Protein AF-A0A3B9S1P3-F1 (afdb_monomer_lite)

Radius of gyration: 24.77 Å; chains: 1; bounding box: 55×27×96 Å

Foldseek 3Di:
DDDDDDDDPPPPPPPDPDPPPLPLVVAAEFQDWAWADDPPDIKIKTFGFDDLVCPVVWDWDADPDLQKIKIKRWRYDYPCVRCVDQKDQDHPDPAWWRIKGKDWDWDQDPVRHIIIMIMIMTGTPDRDDDDWDSVPDDRTMTMD

Structure (mmCIF, N/CA/C/O backbone):
data_AF-A0A3B9S1P3-F1
#
_entry.id   AF-A0A3B9S1P3-F1
#
loop_
_atom_site.group_PDB
_atom_site.id
_atom_site.type_symbol
_atom_site.label_atom_id
_atom_site.label_alt_id
_atom_site.label_comp_id
_atom_site.label_asym_id
_atom_site.label_entity_id
_atom_site.label_seq_id
_atom_site.pdbx_PDB_ins_code
_atom_site.Cartn_x
_atom_site.Cartn_y
_atom_site.Cartn_z
_atom_site.occupancy
_atom_site.B_iso_or_equiv
_atom_site.auth_seq_id
_atom_site.auth_comp_id
_atom_site.auth_asym_id
_atom_site.auth_atom_id
_atom_site.pdbx_PDB_model_num
ATOM 1 N N . MET A 1 1 ? 36.714 2.215 -79.950 1.00 44.66 1 MET A N 1
ATOM 2 C CA . MET A 1 1 ? 37.362 1.757 -78.698 1.00 44.66 1 MET A CA 1
ATOM 3 C C . MET A 1 1 ? 36.442 2.082 -77.527 1.00 44.66 1 MET A C 1
ATOM 5 O O . MET A 1 1 ? 35.739 3.079 -77.597 1.00 44.66 1 MET A O 1
ATOM 9 N N . LYS A 1 2 ? 36.371 1.167 -76.553 1.00 41.22 2 LYS A N 1
ATOM 10 C CA . LYS A 1 2 ? 35.348 1.006 -75.500 1.00 41.22 2 LYS A CA 1
ATOM 11 C C . LYS A 1 2 ? 35.009 2.284 -74.713 1.00 41.22 2 LYS A C 1
ATOM 13 O O . LYS A 1 2 ? 35.905 2.906 -74.156 1.00 41.22 2 LYS A O 1
ATOM 18 N N . GLN A 1 3 ? 33.716 2.583 -74.575 1.00 48.41 3 GLN A N 1
ATOM 19 C CA . GLN A 1 3 ? 33.203 3.457 -73.517 1.00 48.41 3 GLN A CA 1
ATOM 20 C C . GLN A 1 3 ? 33.052 2.627 -72.235 1.00 48.41 3 GLN A C 1
ATOM 22 O O . GLN A 1 3 ? 32.348 1.618 -72.226 1.00 48.41 3 GLN A O 1
ATOM 27 N N . PHE A 1 4 ? 33.750 3.023 -71.173 1.00 51.56 4 PHE A N 1
ATOM 28 C CA . PHE A 1 4 ? 33.594 2.448 -69.839 1.00 51.56 4 PHE A CA 1
ATOM 29 C C . PHE A 1 4 ? 32.529 3.245 -69.087 1.00 51.56 4 PHE A C 1
ATOM 31 O O . PHE A 1 4 ? 32.730 4.416 -68.778 1.00 51.56 4 PHE A O 1
ATOM 38 N N . ILE A 1 5 ? 31.395 2.609 -68.798 1.00 59.25 5 ILE A N 1
ATOM 39 C CA . ILE A 1 5 ? 30.389 3.142 -67.879 1.00 59.25 5 ILE A CA 1
ATOM 40 C C . ILE A 1 5 ? 30.721 2.584 -66.495 1.00 59.25 5 ILE A C 1
ATOM 42 O O . ILE A 1 5 ? 30.623 1.379 -66.267 1.00 59.25 5 ILE A O 1
ATOM 46 N N . TYR A 1 6 ? 31.146 3.454 -65.581 1.00 55.12 6 TYR A N 1
ATOM 47 C CA . TYR A 1 6 ? 31.343 3.105 -64.177 1.00 55.12 6 TYR A CA 1
ATOM 48 C C . TYR A 1 6 ? 30.001 3.212 -63.445 1.00 55.12 6 TYR A C 1
ATOM 50 O O . TYR A 1 6 ? 29.513 4.310 -63.190 1.00 55.12 6 TYR A O 1
ATOM 58 N N . PHE A 1 7 ? 29.400 2.072 -63.104 1.00 56.69 7 PHE A N 1
ATOM 59 C CA . PHE A 1 7 ? 28.283 2.031 -62.162 1.00 56.69 7 PHE A CA 1
ATOM 60 C C . PHE A 1 7 ? 28.835 2.075 -60.734 1.00 56.69 7 PHE A C 1
ATOM 62 O O . PHE A 1 7 ? 29.428 1.108 -60.259 1.00 56.69 7 PHE A O 1
ATOM 69 N N . LEU A 1 8 ? 28.641 3.200 -60.046 1.00 51.59 8 LEU A N 1
ATOM 70 C CA . LEU A 1 8 ? 28.877 3.306 -58.608 1.00 51.59 8 LEU A CA 1
ATOM 71 C C . LEU A 1 8 ? 27.629 2.788 -57.877 1.00 51.59 8 LEU A C 1
ATOM 73 O O . LEU A 1 8 ? 26.661 3.521 -57.689 1.00 51.59 8 LEU A O 1
ATOM 77 N N . VAL A 1 9 ? 27.628 1.515 -57.483 1.00 58.62 9 VAL A N 1
ATOM 78 C CA . VAL A 1 9 ? 26.587 0.966 -56.601 1.00 58.62 9 VAL A CA 1
ATOM 79 C C . VAL A 1 9 ? 26.993 1.270 -55.162 1.00 58.62 9 VAL A C 1
ATOM 81 O O . VAL A 1 9 ? 27.803 0.561 -54.572 1.00 58.62 9 VAL A O 1
ATOM 84 N N . PHE A 1 10 ? 26.467 2.358 -54.599 1.00 43.50 10 PHE A N 1
ATOM 85 C CA . PHE A 1 10 ? 26.654 2.686 -53.186 1.00 43.50 10 PHE A CA 1
ATOM 86 C C . PHE A 1 10 ? 25.597 1.937 -52.364 1.00 43.50 10 PHE A C 1
ATOM 88 O O . PHE A 1 10 ? 24.485 2.417 -52.154 1.00 43.50 10 PHE A O 1
ATOM 95 N N . SER A 1 11 ? 25.912 0.709 -51.954 1.00 60.16 11 SER A N 1
ATOM 96 C CA . SER A 1 11 ? 25.081 -0.064 -51.032 1.00 60.16 11 SER A CA 1
ATOM 97 C C . SER A 1 11 ? 25.158 0.557 -49.635 1.00 60.16 11 SER A C 1
ATOM 99 O O . SER A 1 11 ? 26.156 0.397 -48.933 1.00 60.16 11 SER A O 1
ATOM 101 N N . LEU A 1 12 ? 24.108 1.277 -49.236 1.00 54.22 12 LEU A N 1
ATOM 102 C CA . LEU A 1 12 ? 23.976 1.855 -47.902 1.00 54.22 12 LEU A CA 1
ATOM 103 C C . LEU A 1 12 ? 23.602 0.750 -46.901 1.00 54.22 12 LEU A C 1
ATOM 105 O O . LEU A 1 12 ? 22.430 0.469 -46.663 1.00 54.22 12 LEU A O 1
ATOM 109 N N . SER A 1 13 ? 24.604 0.090 -46.323 1.00 53.91 13 SER A N 1
ATOM 110 C CA . SER A 1 13 ? 24.416 -0.819 -45.193 1.00 53.91 13 SER A CA 1
ATOM 111 C C . SER A 1 13 ? 24.149 -0.003 -43.925 1.00 53.91 13 SER A C 1
ATOM 113 O O . SER A 1 13 ? 25.078 0.408 -43.230 1.00 53.91 13 SER A O 1
ATOM 115 N N . LEU A 1 14 ? 22.870 0.252 -43.638 1.00 54.91 14 LEU A N 1
ATOM 116 C CA . LEU A 1 14 ? 22.409 0.753 -42.343 1.00 54.91 14 LEU A CA 1
ATOM 117 C C . LEU A 1 14 ? 22.671 -0.323 -41.278 1.00 54.91 14 LEU A C 1
ATOM 119 O O . LEU A 1 14 ? 21.852 -1.207 -41.040 1.00 54.91 14 LEU A O 1
ATOM 123 N N . LEU A 1 15 ? 23.845 -0.259 -40.650 1.00 56.16 15 LEU A N 1
ATOM 124 C CA . LEU A 1 15 ? 24.124 -0.960 -39.402 1.00 56.16 15 LEU A CA 1
ATOM 125 C C . LEU A 1 15 ? 23.345 -0.242 -38.299 1.00 56.16 15 LEU A C 1
ATOM 127 O O . LEU A 1 15 ? 23.845 0.698 -37.685 1.00 56.16 15 LEU A O 1
ATOM 131 N N . PHE A 1 16 ? 22.096 -0.646 -38.075 1.00 55.44 16 PHE A N 1
ATOM 132 C CA . PHE A 1 16 ? 21.385 -0.241 -36.869 1.00 55.44 16 PHE A CA 1
ATOM 133 C C . PHE A 1 16 ? 22.114 -0.873 -35.676 1.00 55.44 16 PHE A C 1
ATOM 135 O O . PHE A 1 16 ? 22.198 -2.105 -35.617 1.00 55.44 16 PHE A O 1
ATOM 142 N N . PRO A 1 17 ? 22.672 -0.094 -34.730 1.00 53.25 17 PRO A N 1
ATOM 143 C CA . PRO A 1 17 ? 23.118 -0.678 -33.479 1.00 53.25 17 PRO A CA 1
ATOM 144 C C . PRO A 1 17 ? 21.891 -1.314 -32.829 1.00 53.25 17 PRO A C 1
ATOM 146 O O . PRO A 1 17 ? 20.850 -0.666 -32.703 1.00 53.25 17 PRO A O 1
ATOM 149 N N . ALA A 1 18 ? 22.013 -2.596 -32.476 1.00 54.22 18 ALA A N 1
ATOM 150 C CA . ALA A 1 18 ? 21.006 -3.316 -31.718 1.00 54.22 18 ALA A CA 1
ATOM 151 C C . ALA A 1 18 ? 20.574 -2.419 -30.559 1.00 54.22 18 ALA A C 1
ATOM 153 O O . ALA A 1 18 ? 21.392 -2.043 -29.715 1.00 54.22 18 ALA A O 1
ATOM 154 N N . THR A 1 19 ? 19.308 -2.012 -30.572 1.00 51.50 19 THR A N 1
ATOM 155 C CA . THR A 1 19 ? 18.717 -1.256 -29.480 1.00 51.50 19 THR A CA 1
ATOM 156 C C . THR A 1 19 ? 18.998 -2.046 -28.214 1.00 51.50 19 THR A C 1
ATOM 158 O O . THR A 1 19 ? 18.545 -3.186 -28.096 1.00 51.50 19 THR A O 1
ATOM 161 N N . LEU A 1 20 ? 19.773 -1.471 -27.291 1.00 41.12 20 LEU A N 1
ATOM 162 C CA . LEU A 1 20 ? 19.796 -1.920 -25.908 1.00 41.12 20 LEU A CA 1
ATOM 163 C C . LEU A 1 20 ? 18.340 -1.878 -25.460 1.00 41.12 20 LEU A C 1
ATOM 165 O O . LEU A 1 20 ? 17.819 -0.807 -25.150 1.00 41.12 20 LEU A O 1
ATOM 169 N N . SER A 1 21 ? 17.654 -3.021 -25.500 1.00 42.94 21 SER A N 1
ATOM 170 C CA . SER A 1 21 ? 16.368 -3.149 -24.850 1.00 42.94 21 SER A CA 1
ATOM 171 C C . SER A 1 21 ? 16.687 -2.985 -23.375 1.00 42.94 21 SER A C 1
ATOM 173 O O . SER A 1 21 ? 17.132 -3.922 -22.708 1.00 42.94 21 SER A O 1
ATOM 175 N N . LEU A 1 22 ? 16.534 -1.764 -22.867 1.00 42.66 22 LEU A N 1
ATOM 176 C CA . LEU A 1 22 ? 16.280 -1.574 -21.459 1.00 42.66 22 LEU A CA 1
ATOM 177 C C . LEU A 1 22 ? 15.028 -2.421 -21.231 1.00 42.66 22 LEU A C 1
ATOM 179 O O . LEU A 1 22 ? 13.936 -2.015 -21.623 1.00 42.66 22 LEU A O 1
ATOM 183 N N . SER A 1 23 ? 15.174 -3.635 -20.691 1.00 43.78 23 SER A N 1
ATOM 184 C CA . SER A 1 23 ? 14.036 -4.326 -20.103 1.00 43.78 23 SER A CA 1
ATOM 185 C C . SER A 1 23 ? 13.682 -3.507 -18.867 1.00 43.78 23 SER A C 1
ATOM 187 O O . SER A 1 23 ? 14.064 -3.821 -17.739 1.00 43.78 23 SER A O 1
ATOM 189 N N . ALA A 1 24 ? 13.047 -2.360 -19.087 1.00 48.31 24 ALA A N 1
ATOM 190 C CA . ALA A 1 24 ? 12.264 -1.729 -18.065 1.00 48.31 24 ALA A CA 1
ATOM 191 C C . ALA A 1 24 ? 11.150 -2.743 -17.826 1.00 48.31 24 ALA A C 1
ATOM 193 O O . ALA A 1 24 ? 10.212 -2.824 -18.614 1.00 48.31 24 ALA A O 1
ATOM 194 N N . ASN A 1 25 ? 11.318 -3.599 -16.809 1.00 55.38 25 ASN A N 1
ATOM 195 C CA . ASN A 1 25 ? 10.174 -4.252 -16.187 1.00 55.38 25 ASN A CA 1
ATOM 196 C C . ASN A 1 25 ? 9.148 -3.137 -16.035 1.00 55.38 25 ASN A C 1
ATOM 198 O O . ASN A 1 25 ? 9.475 -2.137 -15.394 1.00 55.38 25 ASN A O 1
ATOM 202 N N . SER A 1 26 ? 8.009 -3.238 -16.720 1.00 56.84 26 SER A N 1
ATOM 203 C CA . SER A 1 26 ? 6.958 -2.231 -16.646 1.00 56.84 26 SER A CA 1
ATOM 204 C C . SER A 1 26 ? 6.605 -2.084 -15.174 1.00 56.84 26 SER A C 1
ATOM 206 O O . SER A 1 26 ? 6.018 -2.989 -14.581 1.00 56.84 26 SER A O 1
ATOM 208 N N . GLY A 1 27 ? 7.121 -1.022 -14.561 1.00 69.00 27 GLY A N 1
ATOM 209 C CA . GLY A 1 27 ? 7.046 -0.839 -13.125 1.00 69.00 27 GLY A CA 1
ATOM 210 C C . GLY A 1 27 ? 5.610 -0.568 -12.724 1.00 69.00 27 GLY A C 1
ATOM 211 O O . GLY A 1 27 ? 4.805 -0.095 -13.527 1.00 69.00 27 GLY A O 1
ATOM 212 N N . HIS A 1 28 ? 5.290 -0.853 -11.472 1.00 87.19 28 HIS A N 1
ATOM 213 C CA . HIS A 1 28 ? 4.109 -0.264 -10.881 1.00 87.19 28 HIS A CA 1
ATOM 214 C C . HIS A 1 28 ? 4.265 1.263 -10.851 1.00 87.19 28 HIS A C 1
ATOM 216 O O . HIS A 1 28 ? 5.362 1.784 -10.629 1.00 87.19 28 HIS A O 1
ATOM 222 N N . LEU A 1 29 ? 3.165 1.974 -11.040 1.00 93.62 29 LEU A N 1
ATOM 223 C CA . LEU A 1 29 ? 3.065 3.413 -10.873 1.00 93.62 29 LEU A CA 1
ATOM 224 C C . LEU A 1 29 ? 2.048 3.686 -9.771 1.00 93.62 29 LEU A C 1
ATOM 226 O O . LEU A 1 29 ? 0.908 3.239 -9.867 1.00 93.62 29 LEU A O 1
ATOM 230 N N . LEU A 1 30 ? 2.473 4.400 -8.736 1.00 95.50 30 LEU A N 1
ATOM 231 C CA . LEU A 1 30 ? 1.619 4.862 -7.655 1.00 95.50 30 LEU A CA 1
ATOM 232 C C . LEU A 1 30 ? 1.170 6.294 -7.951 1.00 95.50 30 LEU A C 1
ATOM 234 O O . LEU A 1 30 ? 1.986 7.212 -7.891 1.00 95.50 30 LEU A O 1
ATOM 238 N N . ASP A 1 31 ? -0.111 6.471 -8.266 1.00 95.31 31 ASP A N 1
ATOM 239 C CA . ASP A 1 31 ? -0.671 7.756 -8.698 1.00 95.31 31 ASP A CA 1
ATOM 240 C C . ASP A 1 31 ? -1.339 8.533 -7.567 1.00 95.31 31 ASP A C 1
ATOM 242 O O . ASP A 1 31 ? -1.170 9.740 -7.475 1.00 95.31 31 ASP A O 1
ATOM 246 N N . GLN A 1 32 ? -2.117 7.858 -6.725 1.00 94.81 32 GLN A N 1
ATOM 247 C CA . GLN A 1 32 ? -2.863 8.476 -5.628 1.00 94.81 32 GLN A CA 1
ATOM 248 C C . GLN A 1 32 ? -3.256 7.411 -4.603 1.00 94.81 32 GLN A C 1
ATOM 250 O O . GLN A 1 32 ? -3.102 6.209 -4.844 1.00 94.81 32 GLN A O 1
ATOM 255 N N . PHE A 1 33 ? -3.810 7.845 -3.477 1.00 94.50 33 PHE A N 1
ATOM 256 C CA . PHE A 1 33 ? -4.419 6.959 -2.495 1.00 94.50 33 PHE A CA 1
ATOM 257 C C . PHE A 1 33 ? -5.804 7.467 -2.096 1.00 94.50 33 PHE A C 1
ATOM 259 O O . PHE A 1 33 ? -6.134 8.633 -2.290 1.00 94.50 33 PHE A O 1
ATOM 266 N N . GLU A 1 34 ? -6.603 6.572 -1.538 1.00 92.69 34 GLU A N 1
ATOM 267 C CA . GLU A 1 34 ? -7.928 6.847 -1.007 1.00 92.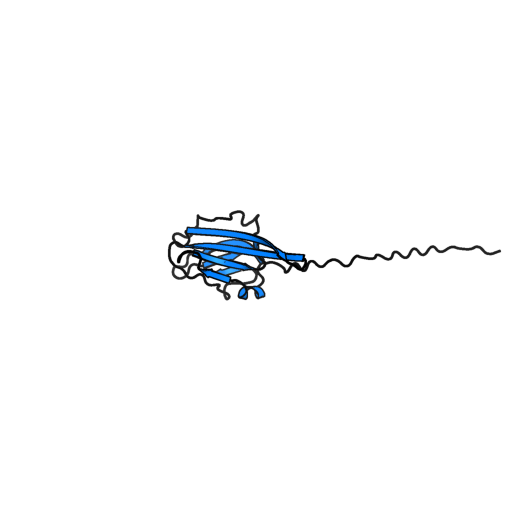69 34 GLU A CA 1
ATOM 268 C C . GLU A 1 34 ? -8.108 6.024 0.269 1.00 92.69 34 GLU A C 1
ATOM 270 O O . GLU A 1 34 ? -7.809 4.828 0.288 1.00 92.69 34 GLU A O 1
ATOM 275 N N . LEU A 1 35 ? -8.574 6.665 1.339 1.00 90.94 35 LEU A N 1
ATOM 276 C CA . LEU A 1 35 ? -8.953 5.988 2.574 1.00 90.94 35 LEU A CA 1
ATOM 277 C C . LEU A 1 35 ? -10.477 5.952 2.635 1.00 90.94 35 LEU A C 1
ATOM 279 O O . LEU A 1 35 ? -11.120 6.992 2.745 1.00 90.94 35 LEU A O 1
ATOM 283 N N . LEU A 1 36 ? -11.055 4.758 2.551 1.00 88.69 36 LEU A N 1
ATOM 284 C CA . LEU A 1 36 ? -12.497 4.566 2.627 1.00 88.69 36 LEU A CA 1
ATOM 285 C C . LEU A 1 36 ? -12.899 4.142 4.035 1.00 88.69 36 LEU A C 1
ATOM 287 O O . LEU A 1 36 ? -12.444 3.116 4.548 1.00 88.69 36 LEU A O 1
ATOM 291 N N . ALA A 1 37 ? -13.807 4.913 4.629 1.00 77.00 37 ALA A N 1
ATOM 292 C CA . ALA A 1 37 ? -14.441 4.562 5.887 1.00 77.00 37 ALA A CA 1
ATOM 293 C C . ALA A 1 37 ? -15.426 3.406 5.666 1.00 77.00 37 ALA A C 1
ATOM 295 O O . ALA A 1 37 ? -16.475 3.582 5.046 1.00 77.00 37 ALA A O 1
ATOM 296 N N . ASP A 1 38 ? -15.121 2.237 6.215 1.00 72.19 38 ASP A N 1
ATOM 297 C CA . ASP A 1 38 ? -16.110 1.190 6.454 1.00 72.19 38 ASP A CA 1
ATOM 298 C C . ASP A 1 38 ? -16.273 1.048 7.970 1.00 72.19 38 ASP A C 1
ATOM 300 O O . ASP A 1 38 ? -15.308 1.151 8.726 1.00 72.19 38 ASP A O 1
ATOM 304 N N . LYS A 1 39 ? -17.503 0.805 8.424 1.00 61.41 39 LYS A N 1
ATOM 305 C CA . LYS A 1 39 ? -17.837 0.654 9.845 1.00 61.41 39 LYS A CA 1
ATOM 306 C C . LYS A 1 39 ? -17.159 -0.556 10.491 1.00 61.41 39 LYS A C 1
ATOM 308 O O . LYS A 1 39 ? -17.153 -0.647 11.714 1.00 61.41 39 LYS A O 1
ATOM 313 N N . THR A 1 40 ? -16.654 -1.498 9.692 1.00 68.81 40 THR A N 1
ATOM 314 C CA . THR A 1 40 ? -16.059 -2.749 10.191 1.00 68.81 40 THR A CA 1
ATOM 315 C C . THR A 1 40 ? -14.643 -3.019 9.686 1.00 68.81 40 THR A C 1
ATOM 317 O O . THR A 1 40 ? -13.832 -3.532 10.453 1.00 68.81 40 THR A O 1
ATOM 320 N N . SER A 1 41 ? -14.314 -2.648 8.446 1.00 76.19 41 SER A N 1
ATOM 321 C CA . SER A 1 41 ? -12.974 -2.835 7.871 1.00 76.19 41 SER A CA 1
ATOM 322 C C . SER A 1 41 ? -12.626 -1.694 6.906 1.00 76.19 41 SER A C 1
ATOM 324 O O . SER A 1 41 ? -12.964 -1.794 5.724 1.00 76.19 41 SER A O 1
ATOM 326 N N . PRO A 1 42 ? -12.023 -0.589 7.383 1.00 86.31 42 PRO A N 1
ATOM 327 C CA . PRO A 1 42 ? -11.630 0.516 6.511 1.00 86.31 42 PRO A CA 1
ATOM 328 C C . PRO A 1 42 ? -10.666 0.025 5.429 1.00 86.31 42 PRO A C 1
ATOM 330 O O . PRO A 1 42 ? -9.847 -0.852 5.692 1.00 86.31 42 PRO A O 1
ATOM 333 N N . TYR A 1 43 ? -10.752 0.610 4.236 1.00 91.19 43 TYR A N 1
ATOM 334 C CA . TYR A 1 43 ? -9.885 0.243 3.117 1.00 91.19 43 TYR A CA 1
ATOM 335 C C . TYR A 1 43 ? -8.903 1.358 2.805 1.00 91.19 43 TYR A C 1
ATOM 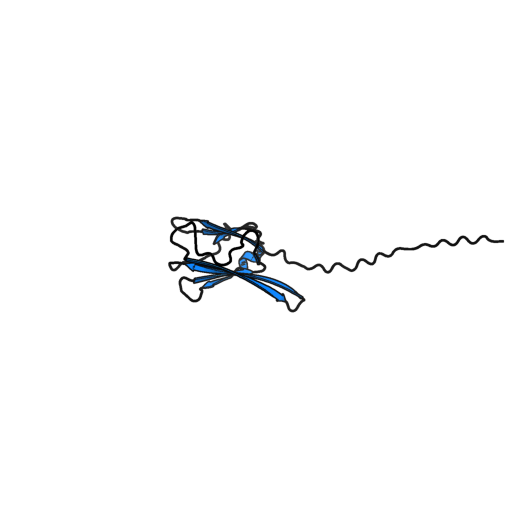337 O O . TYR A 1 43 ? -9.312 2.502 2.599 1.00 91.19 43 TYR A O 1
ATOM 345 N N . LEU A 1 44 ? -7.625 1.007 2.686 1.00 93.38 44 LEU A N 1
ATOM 346 C CA . LEU A 1 44 ? -6.611 1.882 2.113 1.00 93.38 44 LEU A CA 1
ATOM 347 C C . LEU A 1 44 ? -6.347 1.442 0.675 1.00 93.38 44 LEU A C 1
ATOM 349 O O . LEU A 1 44 ? -5.797 0.371 0.416 1.00 93.38 44 LEU A O 1
ATOM 353 N N . ILE A 1 45 ? -6.757 2.274 -0.275 1.00 95.25 45 ILE A N 1
ATOM 354 C CA . ILE A 1 45 ? -6.652 1.979 -1.697 1.00 95.25 45 ILE A CA 1
ATOM 355 C C . ILE A 1 45 ? -5.555 2.837 -2.303 1.00 95.25 45 ILE A C 1
ATOM 357 O O . ILE A 1 45 ? -5.627 4.059 -2.271 1.00 95.25 45 ILE A O 1
ATOM 361 N N . PHE A 1 46 ? -4.575 2.205 -2.935 1.00 96.38 46 PHE A N 1
ATOM 362 C CA . PHE A 1 46 ? -3.611 2.873 -3.797 1.00 96.38 46 PHE A CA 1
ATOM 363 C C . PHE A 1 46 ? -4.040 2.711 -5.249 1.00 96.38 46 PHE A C 1
ATOM 365 O O . PHE A 1 46 ? -4.273 1.593 -5.704 1.00 96.38 46 PHE A O 1
ATOM 372 N N . LYS A 1 47 ? -4.143 3.811 -5.990 1.00 97.25 47 LYS A N 1
ATOM 373 C CA . LYS A 1 47 ? -4.480 3.796 -7.418 1.00 97.25 47 LYS A CA 1
ATOM 374 C C . LYS A 1 47 ? -3.226 3.995 -8.259 1.00 97.25 47 LYS A C 1
ATOM 376 O O . LYS A 1 47 ? -2.277 4.652 -7.832 1.00 97.25 47 LYS A O 1
ATOM 381 N N . GLY A 1 48 ? -3.268 3.467 -9.474 1.00 95.25 48 GLY A N 1
ATOM 382 C CA . GLY A 1 48 ? -2.283 3.750 -10.505 1.00 95.25 48 GLY A CA 1
ATOM 383 C C . GLY A 1 48 ? -2.202 2.644 -11.544 1.00 95.25 48 GLY A C 1
ATOM 384 O O . GLY A 1 48 ? -3.218 2.252 -12.121 1.00 95.25 48 GLY A O 1
ATOM 385 N N . PHE A 1 49 ? -0.998 2.150 -11.808 1.00 94.88 49 PHE A N 1
ATOM 386 C CA . PHE A 1 49 ? -0.775 1.001 -12.681 1.00 94.88 49 PHE A CA 1
ATOM 387 C C . PHE A 1 49 ? -0.009 -0.064 -11.914 1.00 94.88 49 PHE A C 1
ATOM 389 O O . PHE A 1 49 ? 1.084 0.196 -11.426 1.00 94.88 49 PHE A O 1
ATOM 396 N N . PH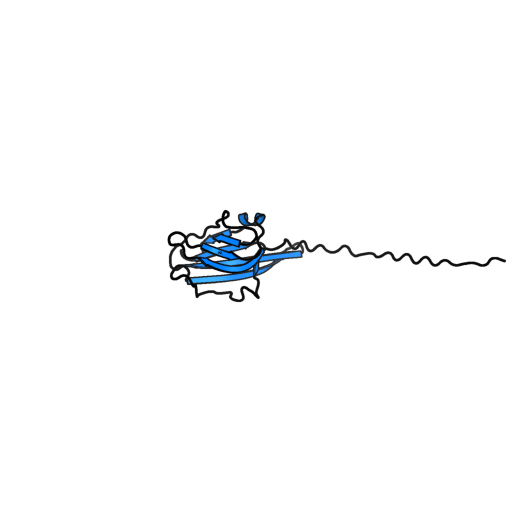E A 1 50 ? -0.556 -1.268 -11.818 1.00 93.62 50 PHE A N 1
ATOM 397 C CA . PHE A 1 50 ? 0.081 -2.376 -11.124 1.00 93.62 50 PHE A CA 1
ATOM 398 C C . PHE A 1 50 ? 0.095 -3.620 -12.012 1.00 93.62 50 PHE A C 1
ATOM 400 O O . PHE A 1 50 ? -0.778 -3.821 -12.848 1.00 93.62 50 PHE A O 1
ATOM 407 N N . ASP A 1 51 ? 1.108 -4.458 -11.826 1.00 91.75 51 ASP A N 1
ATOM 408 C CA . ASP A 1 51 ? 1.222 -5.774 -12.454 1.00 91.75 51 ASP A CA 1
ATOM 409 C C . ASP A 1 51 ? 0.774 -6.821 -11.414 1.00 91.75 51 ASP A C 1
ATOM 411 O O . ASP A 1 51 ? 1.496 -7.040 -10.431 1.00 91.75 51 ASP A O 1
ATOM 415 N N . PRO A 1 52 ? -0.407 -7.449 -11.589 1.00 91.75 52 PRO A N 1
ATOM 416 C CA . PRO A 1 52 ? -0.938 -8.435 -10.650 1.00 91.75 52 PRO A CA 1
ATOM 417 C C . PRO A 1 52 ? 0.005 -9.607 -10.368 1.00 91.75 52 PRO A C 1
ATOM 419 O O . PRO A 1 52 ? -0.016 -10.160 -9.267 1.00 91.75 52 PRO A O 1
ATOM 422 N N . GLU A 1 53 ? 0.890 -9.962 -11.306 1.00 90.19 53 GLU A N 1
ATOM 423 C CA . GLU A 1 53 ? 1.867 -11.039 -11.111 1.00 90.19 53 GLU A CA 1
ATOM 424 C C . GLU A 1 53 ? 2.898 -10.711 -10.015 1.00 90.19 53 GLU A C 1
ATOM 426 O O . GLU A 1 53 ? 3.548 -11.603 -9.461 1.00 90.19 53 GLU A O 1
ATOM 431 N N . GLN A 1 54 ? 3.046 -9.433 -9.653 1.00 89.12 54 GLN A N 1
ATOM 432 C CA . GLN A 1 54 ? 3.949 -8.988 -8.592 1.00 89.12 54 GLN A CA 1
ATOM 433 C C . GLN A 1 54 ? 3.273 -8.875 -7.222 1.00 89.12 54 GLN A C 1
ATOM 435 O O . GLN A 1 54 ? 3.980 -8.643 -6.242 1.00 89.12 54 GLN A O 1
ATOM 440 N N . PHE A 1 55 ? 1.951 -9.056 -7.100 1.00 93.00 55 PHE A N 1
ATOM 441 C CA . PHE A 1 55 ? 1.246 -8.861 -5.821 1.00 93.00 55 PHE A CA 1
ATOM 442 C C . PHE A 1 55 ? 1.795 -9.761 -4.714 1.00 93.00 55 PHE A C 1
ATOM 444 O O . PHE A 1 55 ? 1.999 -9.313 -3.590 1.00 93.00 55 PHE A O 1
ATOM 451 N N . ALA A 1 56 ? 2.158 -11.001 -5.053 1.00 92.56 56 ALA A N 1
ATOM 452 C CA . ALA A 1 56 ? 2.781 -11.942 -4.120 1.00 92.56 56 ALA A CA 1
ATOM 453 C C . ALA A 1 56 ? 4.164 -11.489 -3.600 1.00 92.56 56 ALA A C 1
ATOM 455 O O . ALA A 1 56 ? 4.696 -12.078 -2.661 1.00 92.56 56 ALA A O 1
ATOM 456 N N . LYS A 1 57 ? 4.776 -10.470 -4.217 1.00 93.62 57 LYS A N 1
ATOM 457 C CA . LYS A 1 57 ? 6.073 -9.901 -3.822 1.00 93.62 57 LYS A CA 1
ATOM 458 C C . LYS A 1 57 ? 5.928 -8.658 -2.943 1.00 93.62 57 LYS A C 1
ATOM 460 O O . LYS A 1 57 ? 6.946 -8.189 -2.428 1.00 93.62 57 LYS A O 1
ATOM 465 N N . ILE A 1 58 ? 4.711 -8.134 -2.773 1.00 95.19 58 ILE A N 1
ATOM 466 C CA . ILE A 1 58 ? 4.424 -7.065 -1.814 1.00 95.19 58 ILE A CA 1
ATOM 467 C C . ILE A 1 58 ? 4.676 -7.612 -0.412 1.00 95.19 58 ILE A C 1
ATOM 469 O O . ILE A 1 58 ? 4.227 -8.705 -0.065 1.00 95.19 58 ILE A O 1
ATOM 473 N N . LYS A 1 59 ? 5.422 -6.859 0.396 1.00 95.94 59 LYS A N 1
ATOM 474 C CA . LYS A 1 59 ? 5.720 -7.247 1.778 1.00 95.94 59 LYS A CA 1
ATOM 475 C C . LYS A 1 59 ? 5.059 -6.277 2.729 1.00 95.94 59 LYS A C 1
ATOM 477 O O . LYS A 1 59 ? 5.257 -5.077 2.594 1.00 95.94 59 LYS A O 1
ATOM 482 N N . ILE A 1 60 ? 4.335 -6.811 3.700 1.00 96.31 60 ILE A N 1
ATOM 483 C CA . ILE A 1 60 ? 3.773 -6.049 4.810 1.00 96.31 60 ILE A CA 1
ATOM 484 C C . ILE A 1 60 ? 4.528 -6.483 6.060 1.00 96.31 60 ILE A C 1
ATOM 486 O O . ILE A 1 60 ? 4.626 -7.678 6.344 1.00 96.31 60 ILE A O 1
ATOM 490 N N . THR A 1 61 ? 5.114 -5.532 6.774 1.00 93.75 61 THR A N 1
ATOM 491 C CA . THR A 1 61 ? 5.903 -5.789 7.978 1.00 93.75 61 THR A CA 1
ATOM 492 C C . THR A 1 61 ? 5.455 -4.867 9.102 1.00 93.75 61 THR A C 1
ATOM 494 O O . THR A 1 61 ? 5.272 -3.675 8.842 1.00 93.75 61 THR A O 1
ATOM 497 N N . PRO A 1 62 ? 5.336 -5.366 10.344 1.00 91.25 62 PRO A N 1
ATOM 498 C CA . PRO A 1 62 ? 5.187 -4.500 11.506 1.00 91.25 62 PRO A CA 1
ATOM 499 C C . PRO A 1 62 ? 6.327 -3.480 11.561 1.00 91.25 62 PRO A C 1
ATOM 501 O O . PRO A 1 62 ? 7.463 -3.790 11.186 1.00 91.25 62 PRO A O 1
ATOM 504 N N . GLY A 1 63 ? 6.004 -2.266 11.984 1.00 86.19 63 GLY A N 1
ATOM 505 C CA . GLY A 1 63 ? 6.970 -1.205 12.208 1.00 86.19 63 GLY A CA 1
ATOM 506 C C . GLY A 1 63 ? 7.647 -1.310 13.570 1.00 86.19 63 GLY A C 1
ATOM 507 O O . GLY A 1 63 ? 7.724 -2.370 14.193 1.00 86.19 63 GLY A O 1
ATOM 508 N N . THR A 1 64 ? 8.162 -0.176 14.023 1.00 84.38 64 THR A N 1
ATOM 509 C CA . THR A 1 64 ? 8.834 -0.018 15.317 1.00 84.38 64 THR A CA 1
ATOM 510 C C . THR A 1 64 ? 7.871 -0.030 16.506 1.00 84.38 64 THR A C 1
ATOM 512 O O . THR A 1 64 ? 8.275 -0.410 17.605 1.00 84.38 64 THR A O 1
ATOM 515 N N . SER A 1 65 ? 6.603 0.336 16.294 1.00 88.38 65 SER A N 1
ATOM 516 C CA . SER A 1 65 ? 5.522 0.261 17.280 1.00 88.38 65 SER A CA 1
ATOM 517 C C . SER A 1 65 ? 4.438 -0.732 16.845 1.00 88.38 65 SER A C 1
ATOM 519 O O . SER A 1 65 ? 4.349 -1.112 15.679 1.00 88.38 65 SER A O 1
ATOM 521 N N . GLU A 1 66 ? 3.560 -1.124 17.774 1.00 87.88 66 GLU A N 1
ATOM 522 C CA . GLU A 1 66 ? 2.402 -1.976 17.453 1.00 87.88 66 GLU A CA 1
ATOM 523 C C . GLU A 1 66 ? 1.352 -1.291 16.563 1.00 87.88 66 GLU A C 1
ATOM 525 O O . GLU A 1 66 ? 0.472 -1.963 16.028 1.00 87.88 66 GLU A O 1
ATOM 530 N N . THR A 1 67 ? 1.430 0.031 16.415 1.00 92.38 67 THR A N 1
ATOM 531 C CA . THR A 1 67 ? 0.522 0.848 15.600 1.00 92.38 67 THR A CA 1
ATOM 532 C C . THR A 1 67 ? 1.136 1.276 14.269 1.00 92.38 67 THR A C 1
ATOM 534 O O . THR A 1 67 ? 0.471 1.916 13.453 1.00 92.38 67 THR A O 1
ATOM 537 N N . GLU A 1 68 ? 2.399 0.922 14.034 1.00 95.19 68 GLU A N 1
ATOM 538 C CA . GLU A 1 68 ? 3.115 1.205 12.801 1.00 95.19 68 GLU A CA 1
ATOM 539 C C . GLU A 1 68 ? 3.161 -0.050 11.927 1.00 95.19 68 GLU A C 1
ATOM 541 O O . GLU A 1 68 ? 3.472 -1.152 12.380 1.00 95.19 68 GLU A O 1
ATOM 546 N N . THR A 1 69 ? 2.872 0.106 10.641 1.00 95.50 69 THR A N 1
ATOM 547 C CA . THR A 1 69 ? 3.015 -0.947 9.634 1.00 95.50 69 THR A CA 1
ATOM 548 C C . THR A 1 69 ? 3.696 -0.377 8.404 1.00 95.50 69 THR A C 1
ATOM 550 O O . THR A 1 69 ? 3.413 0.739 7.982 1.00 95.50 69 THR A O 1
ATOM 553 N N . SER A 1 70 ? 4.606 -1.142 7.811 1.00 96.06 70 SER A N 1
ATOM 554 C CA . SER A 1 70 ? 5.273 -0.783 6.563 1.00 96.06 70 SER A CA 1
ATOM 555 C C . SER A 1 70 ? 4.888 -1.738 5.442 1.00 96.06 70 SER A C 1
ATOM 557 O O . SER A 1 70 ? 4.899 -2.955 5.616 1.00 96.06 70 SER A O 1
ATOM 559 N N . VAL A 1 71 ? 4.591 -1.181 4.273 1.00 97.00 71 VAL A N 1
ATOM 560 C CA . VAL A 1 71 ? 4.305 -1.899 3.033 1.00 97.00 71 VAL A CA 1
ATOM 561 C C . VAL A 1 71 ? 5.407 -1.595 2.032 1.00 97.00 71 VAL A C 1
ATOM 563 O O . VAL A 1 71 ? 5.666 -0.443 1.700 1.00 97.00 71 VAL A O 1
ATOM 566 N N . ILE A 1 72 ? 6.056 -2.636 1.529 1.00 95.75 72 ILE A N 1
ATOM 567 C CA . ILE A 1 72 ? 7.067 -2.537 0.483 1.00 95.75 72 ILE A CA 1
ATOM 568 C C . ILE A 1 72 ? 6.420 -2.938 -0.836 1.00 95.75 72 ILE A C 1
ATOM 570 O O . ILE A 1 72 ? 6.089 -4.110 -1.040 1.00 95.75 72 ILE A O 1
ATOM 574 N N . LEU A 1 73 ? 6.298 -1.964 -1.733 1.00 95.19 73 LEU A N 1
ATOM 575 C CA . LEU A 1 73 ? 5.842 -2.134 -3.104 1.00 95.19 73 LEU A CA 1
ATOM 576 C C . LEU A 1 73 ? 7.076 -2.291 -4.018 1.00 95.19 73 LEU A C 1
ATOM 578 O O . LEU A 1 73 ? 7.823 -1.325 -4.235 1.00 95.19 73 LEU A O 1
ATOM 582 N N . PRO A 1 74 ? 7.366 -3.509 -4.517 1.00 92.19 74 PRO A N 1
ATOM 583 C CA . PRO A 1 74 ? 8.515 -3.749 -5.384 1.00 92.19 74 PRO A CA 1
ATOM 584 C C . PRO A 1 74 ? 8.273 -3.179 -6.784 1.00 92.19 74 PRO A C 1
ATOM 586 O O . PRO A 1 74 ? 7.134 -3.054 -7.219 1.00 92.19 74 PRO A O 1
ATOM 589 N N . ASN A 1 75 ? 9.342 -2.857 -7.512 1.00 91.31 75 ASN A N 1
ATOM 590 C CA . ASN A 1 75 ? 9.284 -2.316 -8.876 1.00 91.31 75 ASN A CA 1
ATOM 591 C C . ASN A 1 75 ? 8.312 -1.130 -9.035 1.00 91.31 75 ASN A C 1
ATOM 593 O O . ASN A 1 75 ? 7.703 -0.991 -10.088 1.00 91.31 75 ASN A O 1
ATOM 597 N N . THR A 1 76 ? 8.138 -0.306 -7.998 1.00 92.75 76 THR A N 1
ATOM 598 C CA . THR A 1 76 ? 7.142 0.777 -7.969 1.00 92.75 76 THR A CA 1
ATOM 599 C C . THR A 1 76 ? 7.808 2.143 -8.021 1.00 92.75 76 THR A C 1
ATOM 601 O O . THR A 1 76 ? 8.815 2.350 -7.347 1.00 92.75 76 THR A O 1
ATOM 604 N N . PHE A 1 77 ? 7.228 3.060 -8.793 1.00 92.69 77 PHE A N 1
ATOM 605 C CA . PHE A 1 77 ? 7.574 4.482 -8.843 1.00 92.69 77 PHE A CA 1
ATOM 606 C C . PHE A 1 77 ? 6.382 5.335 -8.394 1.00 92.69 77 PHE A C 1
ATOM 608 O O . PHE A 1 77 ? 5.234 4.954 -8.619 1.00 92.69 77 PHE A O 1
ATOM 615 N N . ILE A 1 78 ? 6.641 6.486 -7.780 1.00 94.12 78 ILE A N 1
ATOM 616 C CA . ILE A 1 78 ? 5.617 7.443 -7.353 1.00 94.12 78 ILE A CA 1
ATOM 617 C C . ILE A 1 78 ? 5.426 8.495 -8.434 1.00 94.12 78 ILE A C 1
ATOM 619 O O . ILE A 1 78 ? 6.360 9.193 -8.819 1.00 94.12 78 ILE A O 1
ATOM 623 N N . ASN A 1 79 ? 4.194 8.670 -8.893 1.00 94.06 79 ASN A N 1
ATOM 624 C CA . ASN A 1 79 ? 3.861 9.771 -9.773 1.00 94.06 79 ASN A CA 1
ATOM 625 C C . ASN A 1 79 ? 3.895 11.096 -9.003 1.00 94.06 79 ASN A C 1
ATOM 627 O O . ASN A 1 79 ? 2.933 11.486 -8.353 1.00 94.06 79 ASN A O 1
ATOM 631 N N . ASN A 1 80 ? 5.000 11.824 -9.126 1.00 92.00 80 ASN A N 1
ATOM 632 C CA . ASN A 1 80 ? 5.225 13.074 -8.394 1.00 92.00 80 ASN A CA 1
ATOM 633 C C . ASN A 1 80 ? 4.268 14.212 -8.781 1.00 92.00 80 ASN A C 1
ATOM 635 O O . ASN A 1 80 ? 4.219 15.215 -8.075 1.00 92.00 80 ASN A O 1
ATOM 639 N N . ILE A 1 81 ? 3.558 14.091 -9.909 1.00 92.62 81 ILE A N 1
ATOM 640 C CA . ILE A 1 81 ? 2.567 15.082 -10.344 1.00 92.62 81 ILE A CA 1
ATOM 641 C C . ILE A 1 81 ? 1.241 14.848 -9.618 1.00 92.62 81 ILE A C 1
ATOM 643 O O . ILE A 1 81 ? 0.614 15.806 -9.177 1.00 92.62 81 ILE A O 1
ATOM 647 N N . LEU A 1 82 ? 0.821 13.585 -9.500 1.00 93.19 82 LEU A N 1
ATOM 648 C CA . LEU A 1 82 ? -0.468 13.215 -8.907 1.00 93.19 82 LEU A CA 1
ATOM 649 C C . LEU A 1 82 ? -0.383 12.968 -7.394 1.00 93.19 82 LEU A C 1
ATOM 651 O O . LEU A 1 82 ? -1.354 13.210 -6.683 1.00 93.19 82 LEU A O 1
ATOM 655 N N . LEU A 1 83 ? 0.791 12.572 -6.896 1.00 92.94 83 LEU A N 1
ATOM 656 C CA . LEU A 1 83 ? 1.073 12.346 -5.481 1.00 92.94 83 LEU A CA 1
ATOM 657 C C . LEU A 1 83 ? 2.320 13.133 -5.041 1.00 92.94 83 LEU A C 1
ATOM 659 O O . LEU A 1 83 ? 3.387 12.552 -4.810 1.00 92.94 83 LEU A O 1
ATOM 663 N N . PRO A 1 84 ? 2.223 14.474 -4.965 1.00 91.25 84 PRO A N 1
ATOM 664 C CA . PRO A 1 84 ? 3.351 15.317 -4.576 1.00 91.25 84 PRO A CA 1
ATOM 665 C C . PRO A 1 84 ? 3.710 15.171 -3.089 1.00 91.25 84 PRO A C 1
ATOM 667 O O . PRO A 1 84 ? 4.877 15.316 -2.715 1.00 91.25 84 PRO A O 1
ATOM 670 N N . GLU A 1 85 ? 2.727 14.864 -2.241 1.00 93.19 85 GLU A N 1
ATOM 671 C CA . GLU A 1 85 ? 2.899 14.732 -0.796 1.00 93.19 85 GLU A CA 1
ATOM 672 C C . GLU A 1 85 ? 3.561 13.401 -0.421 1.00 93.19 85 GLU A C 1
ATOM 674 O O . GLU A 1 85 ? 3.175 12.328 -0.885 1.00 93.19 85 GLU A O 1
ATOM 679 N N . ARG A 1 86 ? 4.586 13.473 0.437 1.00 93.56 86 ARG A N 1
ATOM 680 C CA . ARG A 1 86 ? 5.339 12.301 0.931 1.00 93.56 86 ARG A CA 1
ATOM 681 C C . ARG A 1 86 ? 5.050 11.958 2.371 1.00 93.56 86 ARG A C 1
ATOM 683 O O . ARG A 1 86 ? 5.378 10.862 2.806 1.00 93.56 86 ARG A O 1
ATOM 690 N N . GLU A 1 87 ? 4.467 12.894 3.094 1.00 95.50 87 GLU A N 1
ATOM 691 C CA . GLU A 1 87 ? 3.972 12.695 4.438 1.00 95.50 87 GLU A CA 1
ATOM 692 C C . GLU A 1 87 ? 2.565 13.264 4.486 1.00 95.50 87 GLU A C 1
ATOM 694 O O . GLU A 1 87 ? 2.360 14.440 4.203 1.00 95.50 87 GLU A O 1
ATOM 699 N N . ILE A 1 88 ? 1.617 12.407 4.826 1.00 93.81 88 ILE A N 1
ATOM 700 C CA . ILE A 1 88 ? 0.203 12.710 4.913 1.00 93.81 88 ILE A CA 1
ATOM 701 C C . ILE A 1 88 ? -0.176 12.560 6.378 1.00 93.81 88 ILE A C 1
ATOM 703 O O . ILE A 1 88 ? 0.018 11.496 6.962 1.00 93.81 88 ILE A O 1
ATOM 707 N N . THR A 1 89 ? -0.697 13.625 6.973 1.00 91.62 89 THR A N 1
ATOM 708 C CA . THR A 1 89 ? -1.173 13.651 8.368 1.00 91.62 89 THR A CA 1
ATOM 709 C C . THR A 1 89 ? -2.632 14.083 8.481 1.00 91.62 89 THR A C 1
ATOM 711 O O . THR A 1 89 ? -3.196 14.082 9.573 1.00 91.62 89 THR A O 1
ATOM 714 N N . SER A 1 90 ? -3.249 14.450 7.357 1.00 86.19 90 SER A N 1
ATOM 715 C CA . SER A 1 90 ? -4.660 14.799 7.263 1.00 86.19 90 SER A CA 1
ATOM 716 C C . SER A 1 90 ? -5.363 13.750 6.418 1.00 86.19 90 SER A C 1
ATOM 718 O O . SER A 1 90 ? -4.983 13.524 5.271 1.00 86.19 90 SER A O 1
ATOM 720 N N . PHE A 1 91 ? -6.383 13.121 6.988 1.00 85.81 91 PHE A N 1
ATOM 721 C CA . PHE A 1 91 ? -7.200 12.119 6.317 1.00 85.81 91 PHE A CA 1
ATOM 722 C C . PHE A 1 91 ? -8.663 12.538 6.405 1.00 85.81 91 PHE A C 1
ATOM 724 O O . PHE A 1 91 ? -9.111 12.976 7.461 1.00 85.81 91 PHE A O 1
ATOM 731 N N . ASP A 1 92 ? -9.402 12.364 5.310 1.00 73.56 92 ASP A N 1
ATOM 732 C CA . ASP A 1 92 ? -10.831 12.708 5.248 1.00 73.56 92 ASP A CA 1
ATOM 733 C C . ASP A 1 92 ? -11.698 11.792 6.127 1.00 73.56 92 ASP A C 1
ATOM 735 O O . ASP A 1 92 ? -12.836 12.118 6.462 1.00 73.56 92 ASP A O 1
ATOM 739 N N . VAL A 1 93 ? -11.159 10.630 6.504 1.00 70.81 93 VAL A N 1
ATOM 740 C CA . VAL A 1 93 ? -11.803 9.681 7.407 1.00 70.81 93 VAL A CA 1
ATOM 741 C C . VAL A 1 93 ? -11.259 9.876 8.812 1.00 70.81 93 VAL A C 1
ATOM 743 O O . VAL A 1 93 ? -10.108 9.539 9.102 1.00 70.81 93 VAL A O 1
ATOM 746 N N . ASP A 1 94 ? -12.120 10.373 9.696 1.00 67.62 94 ASP A N 1
ATOM 747 C CA . ASP A 1 94 ? -11.804 10.522 11.109 1.00 67.62 94 ASP A CA 1
ATOM 748 C C . ASP A 1 94 ? -11.368 9.184 11.731 1.00 67.62 94 ASP A C 1
ATOM 750 O O . ASP A 1 94 ? -12.087 8.185 11.703 1.00 67.62 94 ASP A O 1
ATOM 754 N N . GLY A 1 95 ? -10.205 9.195 12.389 1.00 67.38 95 GLY A N 1
ATOM 755 C CA . GLY A 1 95 ? -9.969 8.322 13.543 1.00 67.38 95 GLY A CA 1
ATOM 756 C C . GLY A 1 95 ? -9.165 7.039 13.340 1.00 67.38 95 GLY A C 1
ATOM 757 O O . GLY A 1 95 ? -8.979 6.339 14.328 1.00 67.38 95 GLY A O 1
ATOM 758 N N . ILE A 1 96 ? -8.647 6.737 12.147 1.00 83.12 96 ILE A N 1
ATOM 759 C CA . ILE A 1 96 ? -7.959 5.449 11.907 1.00 83.12 96 ILE A CA 1
ATOM 760 C C . ILE A 1 96 ? -6.450 5.641 11.734 1.00 83.12 96 ILE A C 1
ATOM 762 O O . ILE A 1 96 ? -5.655 5.063 12.478 1.00 83.12 96 ILE A O 1
ATOM 766 N N . LEU A 1 97 ? -6.049 6.503 10.797 1.00 89.38 97 LEU A N 1
ATOM 767 C CA . LEU A 1 97 ? -4.645 6.800 10.518 1.00 89.38 97 LEU A CA 1
ATOM 768 C C . LEU A 1 97 ? -4.221 8.124 11.166 1.00 89.38 97 LEU A C 1
ATOM 770 O O . LEU A 1 97 ? -4.972 9.098 11.166 1.00 89.38 97 LEU A O 1
ATOM 774 N N . GLU A 1 98 ? -3.009 8.155 11.717 1.00 91.69 98 GLU A N 1
ATOM 775 C CA . GLU A 1 98 ? -2.354 9.376 12.205 1.00 91.69 98 GLU A CA 1
ATOM 776 C C . GLU A 1 98 ? -1.410 9.955 11.160 1.00 91.69 98 GLU A C 1
ATOM 778 O O . GLU A 1 98 ? -1.347 11.167 10.961 1.00 91.69 98 GLU A O 1
ATOM 783 N N . LYS A 1 99 ? -0.654 9.078 10.496 1.00 94.19 99 LYS A N 1
ATOM 784 C CA . LYS A 1 99 ? 0.337 9.471 9.505 1.00 94.19 99 LYS A CA 1
ATOM 785 C C . LYS A 1 99 ? 0.520 8.371 8.471 1.00 94.19 99 LYS A C 1
ATOM 787 O O . LYS A 1 99 ? 0.549 7.192 8.801 1.00 94.19 99 LYS A O 1
ATOM 792 N N . MET A 1 100 ? 0.723 8.764 7.223 1.00 95.06 100 MET A N 1
ATOM 793 C CA . MET A 1 100 ? 1.232 7.896 6.172 1.00 95.06 100 MET A CA 1
ATOM 794 C C . MET A 1 100 ? 2.432 8.573 5.523 1.00 95.06 100 MET A C 1
ATOM 796 O O . MET A 1 100 ? 2.361 9.745 5.169 1.00 95.06 100 MET A O 1
ATOM 800 N N . SER A 1 101 ? 3.541 7.858 5.369 1.00 96.62 101 SER A N 1
ATOM 801 C CA . SER A 1 101 ? 4.713 8.347 4.654 1.00 96.62 101 SER A CA 1
ATOM 802 C C . SER A 1 101 ? 5.080 7.451 3.480 1.00 96.62 101 SER A C 1
ATOM 804 O O . SER A 1 101 ? 4.868 6.240 3.493 1.00 96.62 101 SER A O 1
ATOM 806 N N . LEU A 1 102 ? 5.616 8.079 2.440 1.00 97.00 102 LEU A N 1
ATOM 807 C CA . LEU A 1 102 ? 5.939 7.472 1.161 1.00 97.00 102 LEU A CA 1
ATOM 808 C C . LEU A 1 102 ? 7.404 7.750 0.843 1.00 97.00 102 LEU A C 1
ATOM 810 O O . LEU A 1 102 ? 7.791 8.888 0.568 1.00 97.00 102 LEU A O 1
ATOM 814 N N . VAL A 1 103 ? 8.221 6.701 0.847 1.00 96.44 103 VAL A N 1
ATOM 815 C CA . VAL A 1 103 ? 9.648 6.788 0.530 1.00 96.44 103 VAL A CA 1
ATOM 816 C C . VAL A 1 103 ? 9.934 5.993 -0.730 1.00 96.44 103 VAL A C 1
ATOM 818 O O . VAL A 1 103 ? 9.766 4.776 -0.768 1.00 96.44 103 VAL A O 1
ATOM 821 N N . GLU A 1 104 ? 10.415 6.683 -1.757 1.00 94.69 104 GLU A N 1
ATOM 822 C CA . GLU A 1 104 ? 10.904 6.053 -2.977 1.00 94.69 104 GLU A CA 1
ATOM 823 C C . GLU A 1 104 ? 12.413 5.808 -2.896 1.00 94.69 104 GLU A C 1
ATOM 825 O O . GLU A 1 104 ? 13.190 6.677 -2.495 1.00 94.69 104 GLU A O 1
ATOM 830 N N . LYS A 1 105 ? 12.843 4.619 -3.318 1.00 93.88 105 LYS A N 1
ATOM 831 C CA . LYS A 1 105 ? 14.248 4.242 -3.428 1.00 93.88 105 LYS A CA 1
ATOM 832 C C . LYS A 1 105 ? 14.545 3.706 -4.823 1.00 93.88 105 LYS A C 1
ATOM 834 O O . LYS A 1 105 ? 14.075 2.637 -5.209 1.00 93.88 105 LYS A O 1
ATOM 839 N N . ILE A 1 106 ? 15.417 4.413 -5.537 1.00 90.38 106 ILE A N 1
ATOM 840 C CA . ILE A 1 106 ? 15.915 4.023 -6.859 1.00 90.38 106 ILE A CA 1
ATOM 841 C C . ILE A 1 106 ? 17.352 3.525 -6.709 1.00 90.38 106 ILE A C 1
ATOM 843 O O . ILE A 1 106 ? 18.210 4.216 -6.162 1.00 90.38 106 ILE A O 1
ATOM 847 N N . THR A 1 107 ? 17.636 2.308 -7.173 1.00 90.62 107 THR A N 1
ATOM 848 C CA . THR A 1 107 ? 18.977 1.709 -7.068 1.00 90.62 107 THR A CA 1
ATOM 849 C C . THR A 1 107 ? 19.414 1.050 -8.365 1.00 90.62 107 THR A C 1
ATOM 851 O O . THR A 1 107 ? 18.618 0.431 -9.064 1.00 90.62 107 THR A O 1
ATOM 854 N N . LYS A 1 108 ? 20.709 1.139 -8.683 1.00 88.50 108 LYS A N 1
ATOM 855 C CA . LYS A 1 108 ? 21.303 0.406 -9.804 1.00 88.50 108 LYS A CA 1
ATOM 856 C C . LYS A 1 108 ? 21.677 -1.004 -9.355 1.00 88.50 108 LYS A C 1
ATOM 858 O O . L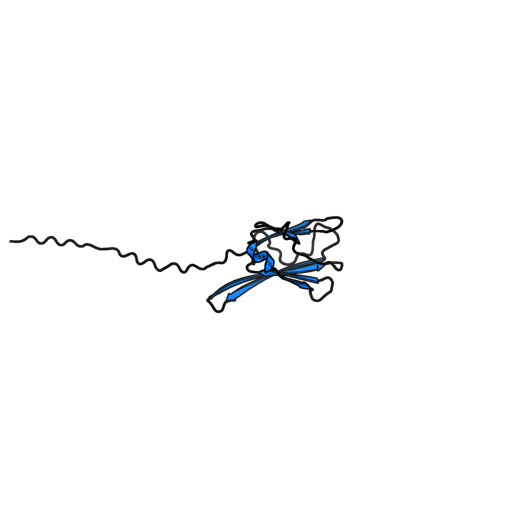YS A 1 108 ? 22.404 -1.192 -8.382 1.00 88.50 108 LYS A O 1
ATOM 863 N N . THR A 1 109 ? 21.193 -2.005 -10.074 1.00 83.88 109 THR A N 1
ATOM 864 C CA . THR A 1 109 ? 21.548 -3.410 -9.853 1.00 83.88 109 THR A CA 1
ATOM 865 C C . THR A 1 109 ? 22.958 -3.707 -10.370 1.00 83.88 109 THR A C 1
ATOM 867 O O . THR A 1 109 ? 23.471 -3.027 -11.261 1.00 83.88 109 THR A O 1
ATOM 870 N N . LYS A 1 110 ? 23.578 -4.787 -9.873 1.00 83.94 110 LYS A N 1
ATOM 871 C CA . LYS A 1 110 ? 24.915 -5.235 -10.318 1.00 83.94 110 LYS A CA 1
ATOM 872 C C . LYS A 1 110 ? 25.001 -5.495 -11.829 1.00 83.94 110 LYS A C 1
ATOM 874 O O . LYS A 1 110 ? 26.068 -5.349 -12.407 1.00 83.94 110 LYS A O 1
ATOM 879 N N . LYS A 1 111 ? 23.882 -5.863 -12.463 1.00 85.69 111 LYS A N 1
ATOM 880 C CA . LYS A 1 111 ? 23.784 -6.126 -13.909 1.00 85.69 111 LYS A CA 1
ATOM 881 C C . LYS A 1 111 ? 23.442 -4.878 -14.736 1.00 85.69 111 LYS A C 1
ATOM 883 O O . LYS A 1 111 ? 23.160 -4.995 -15.919 1.00 85.69 111 LYS A O 1
ATOM 888 N N . GLY A 1 112 ? 23.427 -3.691 -14.129 1.00 81.19 112 GLY A N 1
ATOM 889 C CA . GLY A 1 112 ? 23.154 -2.431 -14.823 1.00 81.19 112 GLY A CA 1
ATOM 890 C C . GLY A 1 112 ? 21.675 -2.064 -14.971 1.00 81.19 112 GLY A C 1
ATOM 891 O O . GLY A 1 112 ? 21.397 -0.940 -15.373 1.00 81.19 112 GLY A O 1
ATOM 892 N N . GLY A 1 113 ? 20.740 -2.944 -14.596 1.00 82.31 113 GLY A N 1
ATOM 893 C CA . GLY A 1 113 ? 19.312 -2.613 -14.509 1.00 82.31 113 GLY A CA 1
ATOM 894 C C . GLY A 1 113 ? 19.003 -1.659 -13.352 1.00 82.31 113 GLY A C 1
ATOM 895 O O . GLY A 1 113 ? 19.808 -1.534 -12.426 1.00 82.31 113 GLY A O 1
ATOM 896 N N . ILE A 1 114 ? 17.834 -1.024 -13.382 1.00 83.38 114 ILE A N 1
ATOM 897 C CA . ILE A 1 114 ? 17.353 -0.121 -12.329 1.00 83.38 114 ILE A CA 1
ATOM 898 C C . ILE A 1 114 ? 16.274 -0.844 -11.523 1.00 83.38 114 ILE A C 1
ATOM 900 O O . ILE A 1 114 ? 15.408 -1.498 -12.095 1.00 83.38 114 ILE A O 1
ATOM 904 N N . ASN A 1 115 ? 16.350 -0.746 -10.200 1.00 86.12 115 ASN A N 1
ATOM 905 C CA . ASN A 1 115 ? 15.343 -1.246 -9.278 1.00 86.12 115 ASN A CA 1
ATOM 906 C C . ASN A 1 115 ? 14.638 -0.062 -8.615 1.00 86.12 115 ASN A C 1
ATOM 908 O O . ASN A 1 115 ? 15.303 0.809 -8.044 1.00 86.12 115 ASN A O 1
ATOM 912 N N . PHE A 1 116 ? 13.312 -0.078 -8.681 1.00 89.62 116 PHE A N 1
ATOM 913 C CA . PHE A 1 116 ? 12.429 0.910 -8.078 1.00 89.62 116 PHE A CA 1
ATOM 914 C C . PHE A 1 116 ? 11.700 0.262 -6.908 1.00 89.62 116 PHE A C 1
ATOM 916 O O . PHE A 1 116 ? 11.264 -0.885 -7.002 1.00 89.62 116 PHE A O 1
ATOM 923 N N . LEU A 1 117 ? 11.598 0.962 -5.789 1.00 93.12 117 LEU A N 1
ATOM 924 C CA . LEU A 1 117 ? 10.934 0.457 -4.599 1.00 93.12 117 LEU A CA 1
ATOM 925 C C . LEU A 1 117 ? 10.259 1.616 -3.888 1.00 93.12 117 LEU A C 1
ATOM 927 O O . LEU A 1 117 ? 10.897 2.637 -3.640 1.00 93.12 117 LEU A O 1
ATOM 931 N N . VAL A 1 118 ? 8.997 1.421 -3.523 1.00 95.81 118 VAL A N 1
ATOM 932 C CA . VAL A 1 118 ? 8.262 2.350 -2.670 1.00 95.81 118 VAL A CA 1
ATOM 933 C C . VAL A 1 118 ? 7.997 1.674 -1.341 1.00 95.81 118 VAL A C 1
ATOM 935 O O . VAL A 1 118 ? 7.455 0.571 -1.294 1.00 95.81 118 VAL A O 1
ATOM 938 N N . THR A 1 119 ? 8.389 2.340 -0.265 1.00 96.94 119 THR A N 1
ATOM 939 C CA . THR A 1 119 ? 7.988 1.982 1.090 1.00 96.94 119 THR A CA 1
ATOM 940 C C . THR A 1 119 ? 6.885 2.932 1.519 1.00 96.94 119 THR A C 1
ATOM 942 O O . THR A 1 119 ? 7.091 4.145 1.544 1.00 96.94 119 THR A O 1
ATOM 945 N N . VAL A 1 120 ? 5.733 2.372 1.863 1.00 97.12 120 VAL A N 1
ATOM 946 C CA . VAL A 1 120 ? 4.648 3.077 2.537 1.00 97.12 120 VAL A CA 1
ATOM 947 C C . VAL A 1 120 ? 4.739 2.749 4.021 1.00 97.12 120 VAL A C 1
ATOM 949 O O . VAL A 1 120 ? 4.640 1.580 4.381 1.00 97.12 120 VAL A O 1
ATOM 952 N N . THR A 1 121 ? 4.916 3.739 4.886 1.00 96.69 121 THR A N 1
ATOM 953 C CA . THR A 1 121 ? 4.826 3.550 6.340 1.00 96.69 121 THR A CA 1
ATOM 954 C C . THR A 1 121 ? 3.540 4.185 6.832 1.00 96.69 121 THR A C 1
ATOM 956 O O . THR A 1 121 ? 3.269 5.346 6.550 1.00 96.69 121 THR A O 1
ATOM 959 N N . ILE A 1 122 ? 2.735 3.416 7.550 1.00 95.06 122 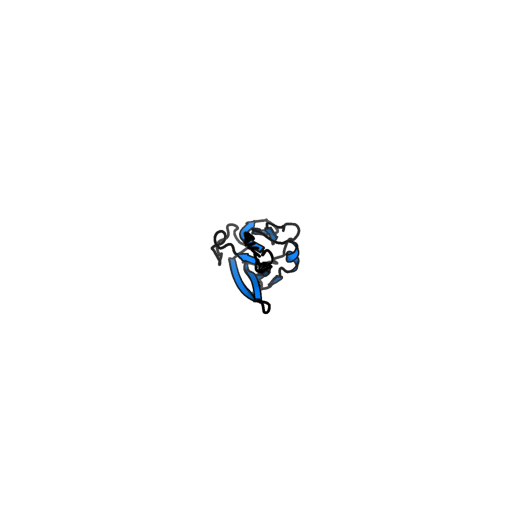ILE A N 1
ATOM 960 C CA . ILE A 1 122 ? 1.429 3.814 8.058 1.00 95.06 122 ILE A CA 1
ATOM 961 C C . ILE A 1 122 ? 1.495 3.756 9.576 1.00 95.06 122 ILE A C 1
ATOM 963 O O . ILE A 1 122 ? 1.803 2.711 10.145 1.00 95.06 122 ILE A O 1
ATOM 967 N N . LEU A 1 123 ? 1.194 4.878 10.213 1.00 93.94 123 LEU A N 1
ATOM 968 C CA . LEU A 1 123 ? 1.001 5.002 11.645 1.00 93.94 123 LEU A CA 1
ATOM 969 C C . LEU A 1 123 ? -0.490 5.179 11.908 1.00 93.94 123 LEU A C 1
ATOM 971 O O . LEU A 1 123 ? -1.123 6.093 11.373 1.00 93.94 123 LEU A O 1
ATOM 975 N N . SER A 1 124 ? -1.037 4.295 12.729 1.00 90.81 124 SER A N 1
ATOM 976 C CA . SER A 1 124 ? -2.446 4.297 13.107 1.00 90.81 124 SER A CA 1
ATOM 977 C C . SER A 1 124 ? -2.635 4.747 14.555 1.00 90.81 124 SER A C 1
ATOM 979 O O . SER A 1 124 ? -1.705 4.666 15.355 1.00 90.81 124 SER A O 1
ATOM 981 N N . LYS A 1 125 ? -3.848 5.189 14.906 1.00 88.88 125 LYS A N 1
ATOM 982 C CA . LYS A 1 125 ? -4.189 5.561 16.294 1.00 88.88 125 LYS A CA 1
ATOM 983 C C . LYS A 1 125 ? -4.259 4.346 17.215 1.00 88.88 125 LYS A C 1
ATOM 985 O O . LYS A 1 125 ? -3.893 4.410 18.385 1.00 88.88 125 LYS A O 1
ATOM 990 N N . GLU A 1 126 ? -4.731 3.232 16.667 1.00 88.00 126 GLU A N 1
ATOM 991 C CA . GLU A 1 126 ? -4.879 1.959 17.358 1.00 88.00 126 GLU A CA 1
ATOM 992 C C . GLU A 1 126 ? -4.150 0.847 16.601 1.00 88.00 126 GLU A C 1
ATOM 994 O O . GLU A 1 126 ? -3.666 1.017 15.478 1.00 88.00 126 GLU A O 1
ATOM 999 N N . LYS A 1 127 ? -4.042 -0.319 17.236 1.00 87.88 127 LYS A N 1
ATOM 1000 C CA . LYS A 1 127 ? -3.425 -1.489 16.622 1.00 87.88 127 LYS A CA 1
ATOM 1001 C C . LYS A 1 127 ? -4.342 -2.052 15.539 1.00 87.88 127 LYS A C 1
ATOM 1003 O O . LYS A 1 127 ? -5.391 -2.618 15.844 1.00 87.88 127 LYS A O 1
ATOM 1008 N N . HIS A 1 128 ? -3.895 -1.977 14.291 1.00 82.38 128 HIS A N 1
ATOM 1009 C CA . HIS A 1 128 ? -4.576 -2.578 13.148 1.00 82.38 128 HIS A CA 1
ATOM 1010 C C . HIS A 1 128 ? -3.656 -3.531 12.390 1.00 82.38 128 HIS A C 1
ATOM 1012 O O . HIS A 1 128 ? -2.437 -3.366 12.362 1.00 82.38 128 HIS A O 1
ATOM 1018 N N . PHE A 1 129 ? -4.262 -4.532 11.754 1.00 85.38 129 PHE A N 1
ATOM 1019 C CA . PHE A 1 129 ? -3.575 -5.413 10.821 1.00 85.38 129 PHE A CA 1
ATOM 1020 C C . PHE A 1 129 ? -3.903 -4.970 9.404 1.00 85.38 129 PHE A C 1
ATOM 1022 O O . PHE A 1 129 ? -5.047 -5.073 8.973 1.00 85.38 129 PHE A O 1
ATOM 1029 N N . LEU A 1 130 ? -2.890 -4.499 8.688 1.00 90.38 130 LEU A N 1
ATOM 1030 C CA . LEU A 1 130 ? -3.012 -4.185 7.274 1.00 90.38 130 LEU A CA 1
ATOM 1031 C C . LEU A 1 130 ? -2.809 -5.462 6.451 1.00 90.38 130 LEU A C 1
ATOM 1033 O O . LEU A 1 130 ? -1.823 -6.176 6.655 1.00 90.38 130 LEU A O 1
ATOM 1037 N N . VAL A 1 131 ? -3.720 -5.761 5.525 1.00 92.94 131 VAL A N 1
ATOM 1038 C CA . VAL A 1 131 ? -3.687 -7.005 4.743 1.00 92.94 131 VAL A CA 1
ATOM 1039 C C . VAL A 1 131 ? -4.029 -6.707 3.293 1.00 92.94 131 VAL A C 1
ATOM 1041 O O . VAL A 1 131 ? -5.062 -6.128 3.010 1.00 92.94 131 VAL A O 1
ATOM 1044 N N . LEU A 1 132 ? -3.198 -7.162 2.354 1.00 95.88 132 LEU A N 1
ATOM 1045 C CA . LEU A 1 132 ? -3.492 -7.010 0.929 1.00 95.88 132 LEU A CA 1
ATOM 1046 C C . LEU A 1 132 ? -4.745 -7.816 0.534 1.00 95.88 132 LEU A C 1
ATOM 1048 O O . LEU A 1 132 ? -4.723 -9.051 0.529 1.00 95.88 132 LEU A O 1
ATOM 1052 N N . ASP A 1 133 ? -5.807 -7.127 0.119 1.00 95.25 133 ASP A N 1
ATOM 1053 C CA . ASP A 1 133 ? -7.003 -7.726 -0.467 1.00 95.25 133 ASP A CA 1
ATOM 1054 C C . ASP A 1 133 ? -6.801 -7.935 -1.973 1.00 95.25 133 ASP A C 1
ATOM 1056 O O . ASP A 1 133 ? -7.109 -7.088 -2.817 1.00 95.25 133 ASP A O 1
ATOM 1060 N N . THR A 1 134 ? -6.289 -9.112 -2.329 1.00 93.81 134 THR A N 1
ATOM 1061 C CA . THR A 1 134 ? -6.068 -9.504 -3.731 1.00 93.81 134 THR A CA 1
ATOM 1062 C C . THR A 1 134 ? -7.355 -9.663 -4.543 1.00 93.81 134 THR A C 1
ATOM 1064 O O . THR A 1 134 ? -7.283 -9.653 -5.766 1.00 93.81 134 THR A O 1
ATOM 1067 N N . LYS A 1 135 ? -8.532 -9.782 -3.910 1.00 94.62 135 LYS A N 1
ATOM 1068 C CA . LYS A 1 135 ? -9.818 -9.866 -4.626 1.00 94.62 135 LYS A CA 1
ATOM 1069 C C . LYS A 1 135 ? -10.320 -8.494 -5.060 1.00 94.62 135 LYS A C 1
ATOM 1071 O O . LYS A 1 135 ? -11.081 -8.405 -6.018 1.00 94.62 135 LYS A O 1
ATOM 1076 N N . ARG A 1 136 ? -9.920 -7.446 -4.336 1.00 94.31 136 ARG A N 1
ATOM 1077 C CA . ARG A 1 136 ? -10.223 -6.041 -4.647 1.00 94.31 136 ARG A CA 1
ATOM 1078 C C . ARG A 1 136 ? -9.060 -5.304 -5.308 1.00 94.31 136 ARG A C 1
ATOM 1080 O O . ARG A 1 136 ? -9.218 -4.148 -5.686 1.00 94.31 136 ARG A O 1
ATOM 1087 N N . SER A 1 137 ? -7.916 -5.961 -5.456 1.00 96.50 137 SER A N 1
ATOM 1088 C CA . SER A 1 137 ? -6.756 -5.425 -6.163 1.00 96.50 137 SER A CA 1
ATOM 1089 C C . SER A 1 137 ? -6.740 -5.898 -7.613 1.00 96.50 137 SER A C 1
ATOM 1091 O O . SER A 1 137 ? -7.062 -7.047 -7.907 1.00 96.50 137 SER A O 1
ATOM 1093 N N . ASP A 1 138 ? -6.320 -5.028 -8.521 1.00 96.06 138 ASP A N 1
ATOM 1094 C CA . ASP A 1 138 ? -6.198 -5.315 -9.945 1.00 96.06 138 ASP A CA 1
ATOM 1095 C C . ASP A 1 138 ? -5.093 -4.457 -10.587 1.00 96.06 138 ASP A C 1
ATOM 1097 O O . ASP A 1 138 ? -4.323 -3.773 -9.916 1.00 96.06 138 ASP A O 1
ATOM 1101 N N . SER A 1 139 ? -5.010 -4.469 -11.918 1.00 95.12 139 SER A N 1
ATOM 1102 C CA . SER A 1 139 ? -3.999 -3.695 -12.652 1.00 95.12 139 SER A CA 1
ATOM 1103 C C . SER A 1 139 ? -4.057 -2.168 -12.460 1.00 95.12 139 SER A C 1
ATOM 1105 O O . SER A 1 139 ? -3.172 -1.456 -12.932 1.00 95.12 139 SER A O 1
ATOM 1107 N N . ARG A 1 140 ? -5.095 -1.640 -11.809 1.00 96.19 140 ARG A N 1
ATOM 1108 C CA . ARG A 1 140 ? -5.336 -0.213 -11.577 1.00 96.19 140 ARG A CA 1
ATOM 1109 C C . ARG A 1 140 ? -5.344 0.175 -10.106 1.00 96.19 140 ARG A C 1
ATOM 1111 O O . ARG A 1 140 ? -5.252 1.367 -9.799 1.00 96.19 140 ARG A O 1
ATOM 1118 N N . GLN A 1 141 ? -5.453 -0.791 -9.199 1.00 96.56 141 GLN A N 1
ATOM 1119 C CA . GLN A 1 141 ? -5.469 -0.512 -7.772 1.00 96.56 141 GLN A CA 1
ATOM 1120 C C . GLN A 1 141 ? -4.905 -1.639 -6.909 1.00 96.56 141 GLN A C 1
ATOM 1122 O O . GLN A 1 141 ? -5.088 -2.818 -7.194 1.00 96.56 141 GLN A O 1
ATOM 1127 N N . LEU A 1 142 ? -4.302 -1.252 -5.789 1.00 97.00 142 LEU A N 1
ATOM 1128 C CA . LEU A 1 142 ? -4.030 -2.126 -4.655 1.00 97.00 142 LEU A CA 1
ATOM 1129 C C . LEU A 1 142 ? -4.968 -1.742 -3.516 1.00 97.00 142 LEU A C 1
ATOM 1131 O O . LEU A 1 142 ? -5.081 -0.565 -3.185 1.00 97.00 142 LEU A O 1
ATOM 1135 N N . SER A 1 143 ? -5.638 -2.720 -2.923 1.00 96.00 143 SER A N 1
ATOM 1136 C CA . SER A 1 143 ? -6.511 -2.527 -1.765 1.00 96.00 143 SER A CA 1
ATOM 1137 C C . SER A 1 143 ? -5.935 -3.250 -0.559 1.00 96.00 143 SER A C 1
ATOM 1139 O O . SER A 1 143 ? -5.588 -4.427 -0.654 1.00 96.00 143 SER A O 1
ATOM 1141 N N . PHE A 1 144 ? -5.846 -2.533 0.553 1.00 94.12 144 PHE A N 1
ATOM 1142 C CA . PHE A 1 144 ? -5.390 -3.020 1.848 1.00 94.12 144 PHE A CA 1
ATOM 1143 C C . PHE A 1 144 ? -6.452 -2.803 2.923 1.00 94.12 144 PHE A C 1
ATOM 1145 O O . PHE A 1 144 ? -7.283 -1.880 2.732 1.00 94.12 144 PHE A O 1
#

Secondary structure (DSSP, 8-state):
---------------------------EEEEEEEEE--SSS-EEEEEEE--GGGGGG-EEEE-SSTTEEEEEEETEEE-TTT---SEE---SS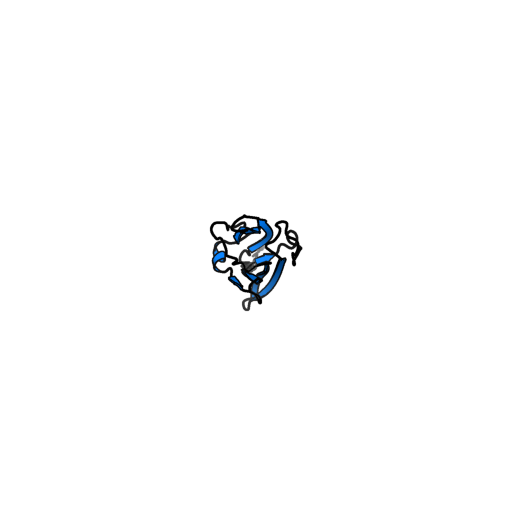TTSEEEEEEEEEEEE-TTS-EEEEEEEEEEESS-------TTT-BTTEEE-

pLDDT: mean 83.32, std 16.57, range [41.12, 97.25]

Sequence (144 aa):
MKQFIYFLVFSLSLLFPATLSLSANSGHLLDQFELLADKTSPYLIFKGFFDPEQFAKIKITPGTSETETSVILPNTFINNILLPEREITSFDVDGILEKMSLVEKITKTKKGGINFLVTVTILSKEKHFLVLDTKRSDSRQLSF